Protein AF-A0A1Z8XQE7-F1 (afdb_monomer_lite)

Structure (mmCIF, N/CA/C/O backbone):
data_AF-A0A1Z8XQE7-F1
#
_entry.id   AF-A0A1Z8XQE7-F1
#
loop_
_atom_site.group_PDB
_atom_site.id
_atom_site.type_symbol
_atom_site.label_atom_id
_atom_site.label_alt_id
_atom_site.label_comp_id
_atom_site.label_asym_id
_atom_site.label_entity_id
_atom_site.label_seq_id
_atom_site.pdbx_PDB_ins_code
_atom_site.Cartn_x
_atom_site.Cartn_y
_atom_site.Cartn_z
_atom_site.occupancy
_atom_site.B_iso_or_equiv
_atom_site.auth_seq_id
_atom_site.auth_comp_id
_atom_site.auth_asym_id
_atom_site.auth_atom_id
_atom_site.pdbx_PDB_model_num
ATOM 1 N N . MET A 1 1 ? -10.827 6.381 0.863 1.00 92.12 1 MET A N 1
ATOM 2 C CA . MET A 1 1 ? -9.652 5.638 1.366 1.00 92.12 1 MET A CA 1
ATOM 3 C C . MET A 1 1 ? -8.981 4.805 0.276 1.00 92.12 1 MET A C 1
ATOM 5 O O . MET A 1 1 ? -7.904 5.185 -0.157 1.00 92.12 1 MET A O 1
ATOM 9 N N . HIS A 1 2 ? -9.605 3.724 -0.218 1.00 94.88 2 HIS A N 1
ATOM 10 C CA . HIS A 1 2 ? -8.994 2.843 -1.235 1.00 94.88 2 HIS A CA 1
ATOM 11 C C . HIS A 1 2 ? -8.690 3.542 -2.561 1.00 94.88 2 HIS A C 1
ATOM 13 O O . HIS A 1 2 ? -7.595 3.378 -3.080 1.00 94.88 2 HIS A O 1
ATOM 19 N N . GLU A 1 3 ? -9.609 4.371 -3.061 1.00 95.00 3 GLU A N 1
ATOM 20 C CA . GLU A 1 3 ? -9.377 5.154 -4.284 1.00 95.00 3 GLU A CA 1
ATOM 21 C C . GLU A 1 3 ? -8.205 6.130 -4.125 1.00 95.00 3 GLU A C 1
ATOM 23 O O . GLU A 1 3 ? -7.307 6.145 -4.957 1.00 95.00 3 GLU A O 1
ATOM 28 N N . ALA A 1 4 ? -8.143 6.888 -3.024 1.00 97.31 4 ALA A N 1
ATOM 29 C CA . ALA A 1 4 ? -7.016 7.792 -2.764 1.00 97.31 4 ALA A CA 1
ATOM 30 C C . ALA A 1 4 ? -5.675 7.039 -2.675 1.00 97.31 4 ALA A C 1
ATOM 32 O O . ALA A 1 4 ? -4.665 7.517 -3.189 1.00 97.31 4 ALA A O 1
ATOM 33 N N . ALA A 1 5 ? -5.677 5.841 -2.081 1.00 97.62 5 ALA A N 1
ATOM 34 C CA . ALA A 1 5 ? -4.511 4.964 -2.037 1.00 97.62 5 ALA A CA 1
ATOM 35 C C . ALA A 1 5 ? -4.089 4.495 -3.442 1.00 97.62 5 ALA A C 1
ATOM 37 O O . ALA A 1 5 ? -2.924 4.628 -3.809 1.00 97.62 5 ALA A O 1
ATOM 38 N N . TYR A 1 6 ? -5.032 4.004 -4.252 1.00 97.56 6 TYR A N 1
ATOM 39 C CA . TYR A 1 6 ? -4.769 3.543 -5.618 1.00 97.56 6 TYR A CA 1
ATOM 40 C C . TYR A 1 6 ? -4.305 4.679 -6.544 1.00 97.56 6 TYR A C 1
ATOM 42 O O . TYR A 1 6 ? -3.379 4.516 -7.338 1.00 97.56 6 TYR A O 1
ATOM 50 N N . TRP A 1 7 ? -4.904 5.862 -6.427 1.00 97.75 7 TRP A N 1
ATOM 51 C CA . TRP A 1 7 ? -4.548 7.019 -7.248 1.00 97.75 7 TRP A CA 1
ATOM 52 C C . TRP A 1 7 ? -3.353 7.816 -6.715 1.00 97.75 7 TRP A C 1
ATOM 54 O O . TRP A 1 7 ? -2.930 8.760 -7.384 1.00 97.75 7 TRP A O 1
ATOM 64 N N . ARG A 1 8 ? -2.755 7.403 -5.585 1.00 97.62 8 ARG A N 1
ATOM 65 C CA . ARG A 1 8 ? -1.549 8.008 -4.990 1.00 97.62 8 ARG A CA 1
ATOM 66 C C . ARG A 1 8 ? -1.778 9.478 -4.635 1.00 97.62 8 ARG A C 1
ATOM 68 O O . ARG A 1 8 ? -1.104 10.368 -5.153 1.00 97.62 8 ARG A O 1
ATOM 75 N N . GLN A 1 9 ? -2.783 9.712 -3.795 1.00 98.25 9 GLN A N 1
ATOM 76 C CA . GLN A 1 9 ? -3.236 11.038 -3.365 1.00 98.25 9 GLN A CA 1
ATOM 77 C C . GLN A 1 9 ? -3.042 11.212 -1.848 1.00 98.25 9 GLN A C 1
ATOM 79 O O . GLN A 1 9 ? -4.013 11.039 -1.103 1.00 98.25 9 GLN A O 1
ATOM 84 N N . PRO A 1 10 ? -1.821 11.530 -1.377 1.00 98.25 10 PRO A N 1
ATOM 85 C CA . PRO A 1 10 ? -1.496 11.636 0.048 1.00 98.25 10 PRO A CA 1
ATOM 86 C C . PRO A 1 10 ? -2.431 12.568 0.819 1.00 98.25 10 PRO A C 1
ATOM 88 O O . PRO A 1 10 ? -2.954 12.197 1.864 1.00 98.25 10 PRO A O 1
ATOM 91 N N . GLU A 1 11 ? -2.741 13.737 0.268 1.00 98.31 11 GLU A N 1
ATOM 92 C CA . GLU A 1 11 ? -3.552 14.757 0.932 1.00 98.31 11 GLU A CA 1
ATOM 93 C C . GLU A 1 11 ? -5.014 14.314 1.065 1.00 98.31 11 GLU A C 1
ATOM 95 O O . GLU A 1 11 ? -5.653 14.516 2.096 1.00 98.31 11 GLU A O 1
ATOM 100 N N . THR A 1 12 ? -5.546 13.647 0.036 1.00 98.44 12 THR A N 1
ATOM 101 C CA . THR A 1 12 ? -6.905 13.081 0.080 1.00 98.44 12 THR A CA 1
ATOM 102 C C . THR A 1 12 ? -6.966 11.875 1.019 1.00 98.44 12 THR A C 1
ATOM 104 O O . THR A 1 12 ? -7.971 11.653 1.696 1.00 98.44 12 THR A O 1
ATOM 107 N N . LEU A 1 13 ? -5.889 11.089 1.080 1.00 98.06 13 LEU A N 1
ATOM 108 C CA . LEU A 1 13 ? -5.760 9.964 1.997 1.00 98.06 13 LEU A CA 1
ATOM 109 C C . LEU A 1 13 ? -5.729 10.438 3.455 1.00 98.06 13 LEU A C 1
ATOM 111 O O . LEU A 1 13 ? -6.485 9.909 4.269 1.00 98.06 13 LEU A O 1
ATOM 115 N N . GLN A 1 14 ? -4.924 11.462 3.754 1.00 98.25 14 GLN A N 1
ATOM 116 C CA . GLN A 1 14 ? -4.853 12.090 5.072 1.00 98.25 14 GLN A CA 1
ATOM 117 C C . GLN A 1 14 ? -6.202 12.689 5.467 1.00 98.25 14 GLN A C 1
ATOM 119 O O . GLN A 1 14 ? -6.700 12.389 6.546 1.00 98.25 14 GLN A O 1
ATOM 124 N N . PHE A 1 15 ? -6.855 13.419 4.558 1.00 98.38 15 PHE A N 1
ATOM 125 C CA . PHE A 1 15 ? -8.196 13.947 4.800 1.00 98.38 15 PHE A CA 1
ATOM 126 C C . PHE A 1 15 ? -9.175 12.848 5.242 1.00 98.38 15 PHE A C 1
ATOM 128 O O . PHE A 1 15 ? -9.916 13.031 6.203 1.00 98.38 15 PHE A O 1
ATOM 135 N N . PHE A 1 16 ? -9.171 11.680 4.592 1.00 98.00 16 PHE A N 1
ATOM 136 C CA . PHE A 1 16 ? -10.038 10.569 4.995 1.00 98.00 16 PHE A CA 1
ATOM 137 C C . PHE A 1 16 ? -9.723 10.026 6.392 1.00 98.00 16 PHE A C 1
ATOM 139 O O . PHE A 1 16 ? -10.651 9.710 7.137 1.00 98.00 16 PHE A O 1
ATOM 146 N N . ILE A 1 17 ? -8.444 9.925 6.749 1.00 97.88 17 ILE A N 1
ATOM 147 C CA . ILE A 1 17 ? -8.015 9.511 8.090 1.00 97.88 17 ILE A CA 1
ATOM 148 C C . ILE A 1 17 ? -8.481 10.526 9.136 1.00 97.88 17 ILE A C 1
ATOM 150 O O . ILE A 1 17 ? -9.026 10.125 10.162 1.00 97.88 17 ILE A O 1
ATOM 154 N N . ASP A 1 18 ? -8.362 11.822 8.848 1.00 97.88 18 ASP A N 1
ATOM 155 C CA . ASP A 1 18 ? -8.808 12.897 9.741 1.00 97.88 18 ASP A CA 1
ATOM 156 C C . ASP A 1 18 ? -10.330 12.871 9.960 1.00 97.88 18 ASP A C 1
ATOM 158 O O . ASP A 1 18 ? -10.818 13.253 11.022 1.00 97.88 18 ASP A O 1
ATOM 162 N N . GLN A 1 19 ? -11.096 12.366 8.984 1.00 98.06 19 GLN A N 1
ATOM 163 C CA . GLN A 1 19 ? -12.534 12.099 9.134 1.00 98.06 19 GLN A CA 1
ATOM 164 C C . GLN A 1 19 ? -12.847 10.809 9.922 1.00 98.06 19 GLN A C 1
ATOM 166 O O . GLN A 1 19 ? -14.009 10.417 10.030 1.00 98.06 19 GLN A O 1
ATOM 171 N N . GLY A 1 20 ? -11.838 10.128 10.469 1.00 96.94 20 GLY A N 1
ATOM 172 C CA . GLY A 1 20 ? -11.993 8.915 11.272 1.00 96.94 20 GLY A CA 1
ATOM 173 C C . GLY A 1 20 ? -12.158 7.631 10.457 1.00 96.94 20 GLY A C 1
ATOM 174 O O . GLY A 1 20 ? -12.599 6.616 10.999 1.00 96.94 20 GLY A 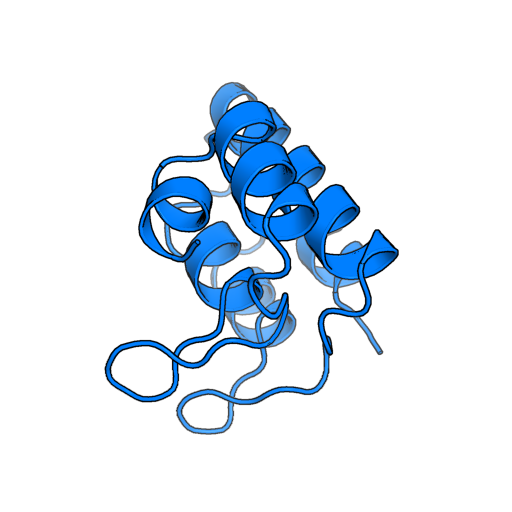O 1
ATOM 175 N N . ILE A 1 21 ? -11.831 7.640 9.160 1.00 96.88 21 ILE A N 1
ATOM 176 C CA . ILE A 1 21 ? -11.879 6.422 8.346 1.00 96.88 21 ILE A CA 1
ATOM 177 C C . ILE A 1 21 ? -10.721 5.500 8.746 1.00 96.88 21 ILE A C 1
ATOM 179 O O . ILE A 1 21 ? -9.557 5.892 8.717 1.00 96.88 21 ILE A O 1
ATOM 183 N N . ASP A 1 22 ? -11.050 4.247 9.066 1.00 97.06 22 ASP A N 1
ATOM 184 C CA . ASP A 1 22 ? -10.080 3.233 9.484 1.00 97.06 22 ASP A CA 1
ATOM 185 C C . ASP A 1 22 ? -8.976 3.019 8.429 1.00 97.06 22 ASP A C 1
ATOM 187 O O . ASP A 1 22 ? -9.238 2.672 7.271 1.00 97.06 22 ASP A O 1
ATOM 191 N N . SER A 1 23 ? -7.717 3.158 8.853 1.00 97.25 23 SER A N 1
ATOM 192 C CA . SER A 1 23 ? -6.523 2.888 8.043 1.00 97.25 23 SER A CA 1
ATOM 193 C C . SER A 1 23 ? -6.393 1.422 7.613 1.00 97.25 23 SER A C 1
ATOM 195 O O . SER A 1 23 ? -5.683 1.100 6.657 1.00 97.25 23 SER A O 1
ATOM 197 N N . ASN A 1 24 ? -7.134 0.529 8.269 1.00 97.12 24 ASN A N 1
ATOM 198 C CA . ASN A 1 24 ? -7.248 -0.890 7.960 1.00 97.12 24 ASN A CA 1
ATOM 199 C C . ASN A 1 24 ? -8.530 -1.257 7.202 1.00 97.12 24 ASN A C 1
ATOM 201 O O . ASN A 1 24 ? -8.769 -2.452 6.993 1.00 97.12 24 ASN A O 1
ATOM 205 N N . ALA A 1 2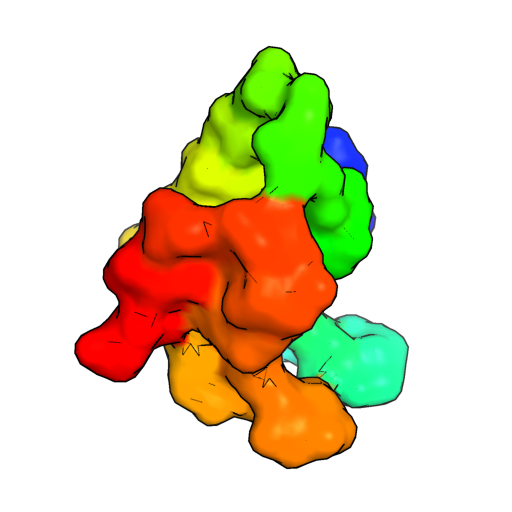5 ? -9.334 -0.273 6.775 1.00 95.50 25 ALA A N 1
ATOM 206 C CA . ALA A 1 25 ? -10.614 -0.513 6.118 1.00 95.50 25 ALA A CA 1
ATOM 207 C C . ALA A 1 25 ? -10.480 -1.534 4.980 1.00 95.50 25 ALA A C 1
ATOM 209 O O . ALA A 1 25 ? -9.630 -1.416 4.096 1.00 95.50 25 ALA A O 1
ATOM 210 N N . LYS A 1 26 ? -11.337 -2.551 4.981 1.00 93.81 26 LYS A N 1
ATOM 211 C CA . LYS A 1 26 ? -11.337 -3.596 3.955 1.00 93.81 26 LYS A CA 1
ATOM 212 C C . LYS A 1 26 ? -12.284 -3.203 2.828 1.00 93.81 26 LYS A C 1
ATOM 214 O O . LYS A 1 26 ? -13.456 -2.944 3.075 1.00 93.81 26 LYS A O 1
ATOM 219 N N . GLY A 1 27 ? -11.760 -3.124 1.609 1.00 89.06 27 GLY A N 1
ATOM 220 C CA . GLY A 1 27 ? -12.546 -2.886 0.401 1.00 89.06 27 GLY A CA 1
ATOM 221 C C . GLY A 1 27 ? -13.053 -4.190 -0.213 1.00 89.06 27 GLY A C 1
ATOM 222 O O . GLY A 1 27 ? -13.105 -5.236 0.444 1.00 89.06 27 GLY A O 1
ATOM 223 N N . PHE A 1 28 ? -13.369 -4.148 -1.509 1.00 89.75 28 PHE A N 1
ATOM 224 C CA . PHE A 1 28 ? -13.678 -5.352 -2.282 1.00 89.75 28 PHE A CA 1
ATOM 225 C C . PHE A 1 28 ? -12.552 -6.391 -2.157 1.00 89.75 28 PHE A C 1
ATOM 227 O O . PHE A 1 28 ? -11.372 -6.043 -2.118 1.00 89.75 28 PHE A O 1
ATOM 234 N N . TYR A 1 29 ? -12.925 -7.671 -2.052 1.00 89.19 29 TYR A N 1
ATOM 235 C CA . TYR A 1 29 ? -12.002 -8.798 -1.844 1.00 89.19 29 TYR A CA 1
ATOM 236 C C . TYR A 1 29 ? -11.103 -8.690 -0.598 1.00 89.19 29 TYR A C 1
ATOM 238 O O . TYR A 1 29 ? -10.028 -9.283 -0.556 1.00 89.19 29 TYR A O 1
ATOM 246 N N . ASN A 1 30 ? -11.534 -7.955 0.434 1.00 93.44 30 ASN A N 1
ATOM 247 C CA . ASN A 1 30 ? -10.763 -7.693 1.656 1.00 93.44 30 ASN A CA 1
ATOM 248 C C . ASN A 1 30 ? -9.459 -6.904 1.437 1.00 93.44 30 ASN A C 1
ATOM 250 O O . ASN A 1 30 ? -8.600 -6.890 2.322 1.00 93.44 30 ASN A O 1
ATOM 254 N N . ILE A 1 31 ? -9.305 -6.231 0.293 1.00 96.75 31 ILE A N 1
ATOM 255 C CA . ILE A 1 31 ? -8.099 -5.459 -0.012 1.00 96.75 31 ILE A CA 1
ATOM 256 C C . ILE A 1 31 ? -8.010 -4.248 0.925 1.00 96.75 31 ILE A C 1
ATOM 258 O O . ILE A 1 31 ? -8.966 -3.483 1.062 1.00 96.75 31 ILE A O 1
ATOM 262 N N . THR A 1 32 ? -6.864 -4.081 1.587 1.00 97.31 32 THR A N 1
ATOM 263 C CA . THR A 1 32 ? -6.611 -2.963 2.513 1.00 97.31 32 THR A CA 1
ATOM 264 C C . THR A 1 32 ? -5.983 -1.770 1.790 1.00 97.31 32 THR A C 1
ATOM 266 O O . THR A 1 32 ? -5.464 -1.936 0.683 1.00 97.31 32 THR A O 1
ATOM 269 N N . PRO A 1 33 ? -5.959 -0.566 2.393 1.00 98.12 33 PRO A N 1
ATOM 270 C CA . PRO A 1 33 ? -5.366 0.605 1.758 1.00 98.12 33 PRO A CA 1
ATOM 271 C C . PRO A 1 33 ? -3.889 0.391 1.408 1.00 98.12 33 PRO A C 1
ATOM 273 O O . PRO A 1 33 ? -3.498 0.716 0.296 1.00 98.12 33 PRO A O 1
ATOM 276 N N . LEU A 1 34 ? -3.101 -0.269 2.272 1.00 98.06 34 LEU A N 1
ATOM 277 C CA . LEU A 1 34 ? -1.699 -0.602 1.968 1.00 98.06 34 LEU A CA 1
ATOM 278 C C . LEU A 1 34 ? -1.548 -1.440 0.688 1.00 98.06 34 LEU A C 1
ATOM 280 O O . LEU A 1 34 ? -0.673 -1.156 -0.125 1.00 98.06 34 LEU A O 1
ATOM 284 N N . HIS A 1 35 ? -2.413 -2.434 0.462 1.00 98.25 35 HIS A N 1
ATOM 285 C CA . HIS A 1 35 ? -2.379 -3.214 -0.782 1.00 98.25 35 HIS A CA 1
ATOM 286 C C . HIS A 1 35 ? -2.737 -2.348 -1.996 1.00 98.25 35 HIS A C 1
ATOM 288 O O . HIS A 1 35 ? -2.099 -2.466 -3.041 1.00 98.25 35 HIS A O 1
ATOM 294 N N . TRP A 1 36 ? -3.723 -1.455 -1.856 1.00 98.06 36 TRP A N 1
ATOM 295 C CA . TRP A 1 36 ? -4.112 -0.531 -2.923 1.00 98.06 36 TRP A CA 1
ATOM 296 C C . TRP A 1 36 ? -3.019 0.477 -3.276 1.00 98.06 36 TRP A C 1
ATOM 298 O O . TRP A 1 36 ? -2.898 0.803 -4.452 1.00 98.06 36 TRP A O 1
ATOM 308 N N . VAL A 1 37 ? -2.196 0.915 -2.314 1.00 98.31 37 VAL A N 1
ATOM 309 C CA . VAL A 1 37 ? -1.038 1.775 -2.611 1.00 98.31 37 VAL A CA 1
ATOM 310 C C . VAL A 1 37 ? 0.017 1.032 -3.433 1.00 98.31 37 VAL A C 1
ATOM 312 O O . VAL A 1 37 ? 0.568 1.607 -4.370 1.00 98.31 37 VAL A O 1
ATOM 315 N N . VAL A 1 38 ? 0.281 -0.242 -3.115 1.00 98.31 38 VAL A N 1
ATOM 316 C CA . VAL A 1 38 ? 1.306 -1.063 -3.791 1.00 98.31 38 VAL A CA 1
ATOM 317 C C . VAL A 1 38 ? 0.858 -1.529 -5.178 1.00 98.31 38 VAL A C 1
ATOM 319 O O . VAL A 1 38 ? 1.666 -1.616 -6.100 1.00 98.31 38 VAL A O 1
ATOM 322 N N . TYR A 1 39 ? -0.429 -1.822 -5.354 1.00 97.31 39 TYR A N 1
ATOM 323 C CA . TYR A 1 39 ? -0.977 -2.391 -6.585 1.00 97.31 39 TYR A CA 1
ATOM 324 C C . TYR A 1 39 ? -0.576 -1.661 -7.891 1.00 97.31 39 TYR A C 1
ATOM 326 O O . TYR A 1 39 ? -0.136 -2.359 -8.815 1.00 97.31 39 TYR A O 1
ATOM 334 N N . PRO A 1 40 ? -0.673 -0.315 -7.996 1.00 96.94 40 PRO A N 1
ATOM 335 C CA . PRO A 1 40 ? -0.324 0.441 -9.202 1.00 96.94 40 PRO A CA 1
ATOM 336 C C . PRO A 1 40 ? 1.171 0.788 -9.326 1.00 96.94 40 PRO A C 1
ATOM 338 O O . PRO A 1 40 ? 1.561 1.377 -10.339 1.00 96.94 40 PRO A O 1
ATOM 341 N N . MET A 1 41 ? 1.998 0.489 -8.315 1.00 98.12 41 MET A N 1
ATOM 342 C CA . MET A 1 41 ? 3.428 0.812 -8.326 1.00 98.12 41 MET A CA 1
ATOM 343 C C . MET A 1 41 ? 4.181 -0.043 -9.344 1.00 98.12 41 MET A C 1
ATOM 345 O O . MET A 1 41 ? 3.861 -1.215 -9.563 1.00 98.12 41 MET A O 1
ATOM 349 N N . LYS A 1 42 ? 5.211 0.546 -9.954 1.00 97.50 42 LYS A N 1
ATOM 350 C CA . LYS A 1 42 ? 6.091 -0.117 -10.926 1.00 97.50 42 LYS A CA 1
ATOM 351 C C . LYS A 1 42 ? 7.533 0.234 -10.613 1.00 97.50 42 LYS A C 1
ATOM 353 O O . LYS A 1 42 ? 7.808 1.391 -10.323 1.00 97.50 42 LYS A O 1
ATOM 358 N N . GLU A 1 43 ? 8.442 -0.730 -10.711 1.00 96.50 43 GLU A N 1
ATOM 359 C CA . GLU A 1 43 ? 9.870 -0.557 -10.397 1.00 96.50 43 GLU A CA 1
ATOM 360 C C . GLU A 1 43 ? 10.496 0.680 -11.067 1.00 96.50 43 GLU A C 1
ATOM 362 O O . GLU A 1 43 ? 11.247 1.418 -10.439 1.00 96.50 43 GLU A O 1
ATOM 367 N N . ASN A 1 44 ? 10.119 0.960 -12.316 1.00 96.31 44 ASN A N 1
ATOM 368 C CA . ASN A 1 44 ? 10.671 2.052 -13.116 1.00 96.31 44 ASN A CA 1
ATOM 369 C C . ASN A 1 44 ? 9.895 3.385 -13.040 1.00 96.31 44 ASN A C 1
ATOM 371 O O . ASN A 1 44 ? 10.292 4.344 -13.697 1.00 96.31 44 ASN A O 1
ATOM 375 N N . ASP A 1 45 ? 8.805 3.473 -12.272 1.00 96.44 45 ASP A N 1
ATOM 376 C CA . ASP A 1 45 ? 7.954 4.673 -12.176 1.00 96.44 45 ASP A CA 1
ATOM 377 C C . ASP A 1 45 ? 8.297 5.501 -10.923 1.00 96.44 45 ASP A C 1
ATOM 379 O O . ASP A 1 45 ? 7.506 5.624 -9.988 1.00 96.44 45 ASP A O 1
ATOM 383 N N . ILE A 1 46 ? 9.529 6.023 -10.884 1.00 92.88 46 ILE A N 1
ATOM 384 C CA . ILE A 1 46 ? 10.122 6.670 -9.698 1.00 92.88 46 ILE A CA 1
ATOM 385 C C . ILE A 1 46 ? 9.271 7.855 -9.215 1.00 92.88 46 ILE A C 1
ATOM 387 O O . ILE A 1 46 ? 8.951 7.942 -8.030 1.00 92.88 46 ILE A O 1
ATOM 391 N N . GLU A 1 47 ? 8.864 8.739 -10.129 1.00 93.69 47 GLU A N 1
ATOM 392 C CA . GLU A 1 47 ? 8.125 9.965 -9.800 1.00 93.69 47 GLU A CA 1
ATOM 393 C C . GLU A 1 47 ? 6.771 9.654 -9.152 1.00 93.69 47 GLU A C 1
ATOM 395 O O . GLU A 1 47 ? 6.422 10.205 -8.107 1.00 93.69 47 GLU A O 1
ATOM 400 N N . ARG A 1 48 ? 6.000 8.722 -9.725 1.00 93.88 48 ARG A N 1
ATOM 401 C CA . ARG A 1 48 ? 4.700 8.364 -9.148 1.00 93.88 48 ARG A CA 1
ATOM 402 C C . ARG A 1 48 ? 4.850 7.529 -7.884 1.00 93.88 48 ARG A C 1
ATOM 404 O O . ARG A 1 48 ? 4.028 7.669 -6.980 1.00 93.88 48 ARG A O 1
ATOM 411 N N . ASN A 1 49 ? 5.883 6.691 -7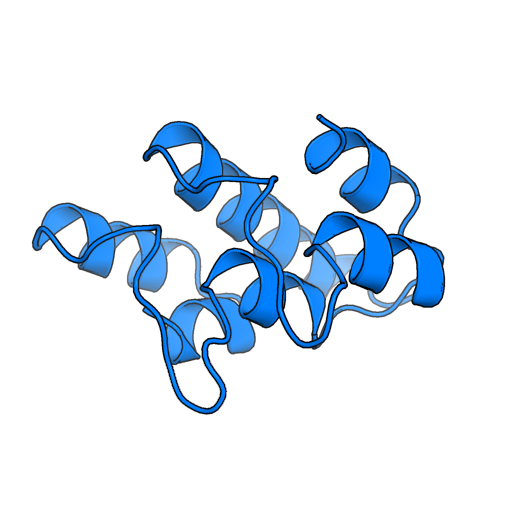.795 1.00 97.19 49 ASN A N 1
ATOM 412 C CA . ASN A 1 49 ? 6.148 5.905 -6.593 1.00 97.19 49 ASN A CA 1
ATOM 413 C C . ASN A 1 49 ? 6.473 6.785 -5.383 1.00 97.19 49 ASN A C 1
ATOM 415 O O . ASN A 1 49 ? 6.166 6.373 -4.270 1.00 97.19 49 ASN A O 1
ATOM 419 N N . GLN A 1 50 ? 7.012 7.993 -5.572 1.00 97.75 50 GLN A N 1
ATOM 420 C CA . GLN A 1 50 ? 7.237 8.925 -4.465 1.00 97.75 50 GLN A CA 1
ATOM 421 C C . GLN A 1 50 ? 5.932 9.239 -3.714 1.00 97.75 50 GLN A C 1
ATOM 423 O O . GLN A 1 50 ? 5.887 9.146 -2.490 1.00 97.75 50 GLN A O 1
ATOM 428 N N . LYS A 1 51 ? 4.835 9.494 -4.440 1.00 98.12 51 LYS A N 1
ATOM 429 C CA . LYS A 1 51 ? 3.513 9.709 -3.826 1.00 98.12 51 LYS A CA 1
ATOM 430 C C . LYS A 1 51 ? 2.940 8.444 -3.184 1.00 98.12 51 LYS A C 1
ATOM 432 O O . LYS A 1 51 ? 2.231 8.525 -2.183 1.00 98.12 51 LYS A O 1
ATOM 437 N N . SER A 1 52 ? 3.238 7.266 -3.736 1.00 98.44 52 SER A N 1
ATOM 438 C CA . SER A 1 52 ? 2.885 5.991 -3.095 1.00 98.44 52 SER A CA 1
ATOM 439 C C . SER A 1 52 ? 3.625 5.794 -1.770 1.00 98.44 52 SER A C 1
ATOM 441 O O . SER A 1 52 ? 3.020 5.346 -0.803 1.00 98.44 52 SER A O 1
ATOM 443 N N . VAL A 1 53 ? 4.915 6.133 -1.707 1.00 98.44 53 VAL A N 1
ATOM 444 C CA . VAL A 1 53 ? 5.719 6.050 -0.478 1.00 98.44 53 VAL A CA 1
ATOM 445 C C . VAL A 1 53 ? 5.121 6.936 0.613 1.00 98.44 53 VAL A C 1
ATOM 447 O O . VAL A 1 53 ? 4.877 6.448 1.712 1.00 98.44 53 VAL A O 1
ATOM 450 N N . GLU A 1 54 ? 4.760 8.175 0.286 1.00 98.56 54 GLU A N 1
ATOM 451 C CA . GLU A 1 54 ? 4.094 9.083 1.227 1.00 98.56 54 GLU A CA 1
ATOM 452 C C . GLU A 1 54 ? 2.745 8.522 1.718 1.00 98.56 54 GLU A C 1
ATOM 454 O O . GLU A 1 54 ? 2.447 8.522 2.911 1.00 98.56 54 GLU A O 1
ATOM 459 N N . CYS A 1 55 ? 1.945 7.935 0.819 1.00 98.75 55 CYS A N 1
ATOM 460 C CA . CYS A 1 55 ? 0.704 7.251 1.197 1.00 98.75 55 CYS A CA 1
ATOM 461 C C . CYS A 1 55 ? 0.949 6.060 2.144 1.00 98.75 55 CYS A C 1
ATOM 463 O O . CYS A 1 55 ? 0.152 5.826 3.055 1.00 98.75 55 CYS A O 1
ATOM 465 N N . ILE A 1 56 ? 2.027 5.292 1.944 1.00 98.62 56 ILE A N 1
ATOM 466 C CA . ILE A 1 56 ? 2.415 4.205 2.856 1.00 98.62 56 ILE A CA 1
ATOM 467 C C . ILE A 1 56 ? 2.754 4.777 4.233 1.00 98.62 56 ILE A C 1
ATOM 469 O O . ILE A 1 56 ? 2.253 4.265 5.231 1.00 98.62 56 ILE A O 1
ATOM 473 N N . GLU A 1 57 ? 3.565 5.832 4.297 1.00 98.62 57 GLU A N 1
ATOM 474 C CA . GLU A 1 57 ? 3.958 6.474 5.556 1.00 98.62 57 GLU A CA 1
ATOM 475 C C . GLU A 1 57 ? 2.742 6.972 6.337 1.00 98.62 57 GLU A C 1
ATOM 477 O O . GLU A 1 57 ? 2.587 6.607 7.504 1.00 98.62 57 GLU A O 1
ATOM 482 N N . ILE A 1 58 ? 1.833 7.697 5.676 1.00 98.56 58 ILE A N 1
ATOM 483 C CA . ILE A 1 58 ? 0.570 8.169 6.259 1.00 98.56 58 ILE A CA 1
ATOM 484 C C . ILE A 1 58 ? -0.223 7.002 6.858 1.00 98.56 58 ILE A C 1
ATOM 486 O O . ILE A 1 58 ? -0.657 7.057 8.009 1.00 98.56 58 ILE A O 1
ATOM 490 N N . LEU A 1 59 ? -0.401 5.911 6.109 1.00 98.44 59 LEU A N 1
ATOM 491 C CA . LEU A 1 59 ? -1.156 4.753 6.588 1.00 98.44 59 LEU A CA 1
ATOM 492 C C . LEU A 1 59 ? -0.484 4.087 7.795 1.00 98.44 59 LEU A C 1
ATOM 494 O O . LEU A 1 59 ? -1.168 3.749 8.761 1.00 98.44 59 LEU A O 1
ATOM 498 N N . LEU A 1 60 ? 0.838 3.904 7.761 1.00 98.44 60 LEU A N 1
ATOM 499 C CA . LEU A 1 60 ? 1.590 3.272 8.848 1.00 98.44 60 LEU A CA 1
ATOM 500 C C . LEU A 1 60 ? 1.583 4.118 10.124 1.00 98.44 60 LEU A C 1
ATOM 502 O O . LEU A 1 60 ? 1.347 3.577 11.205 1.00 98.44 60 LEU A O 1
ATOM 506 N N . GLN A 1 61 ? 1.783 5.431 10.002 1.00 98.31 61 GLN A N 1
ATOM 507 C CA . GLN A 1 61 ? 1.699 6.373 11.124 1.00 98.31 61 GLN A CA 1
ATOM 508 C C . GLN A 1 61 ? 0.316 6.340 11.787 1.00 98.31 61 GLN A C 1
ATOM 510 O O . GLN A 1 61 ? 0.206 6.504 12.999 1.00 98.31 61 GLN A O 1
ATOM 515 N N . ASN A 1 62 ? -0.725 6.038 11.010 1.00 98.19 62 ASN A N 1
ATOM 516 C CA . ASN A 1 62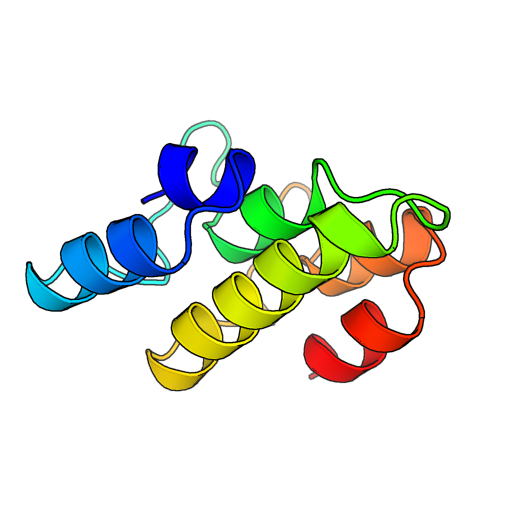 ? -2.105 5.924 11.475 1.00 98.19 62 ASN A CA 1
ATOM 517 C C . ASN A 1 62 ? -2.544 4.469 11.731 1.00 98.19 62 ASN A C 1
ATOM 519 O O . ASN A 1 62 ? -3.729 4.140 11.661 1.00 98.19 62 ASN A O 1
ATOM 523 N N . GLY A 1 63 ? -1.602 3.570 12.035 1.00 97.25 63 GLY A N 1
ATOM 524 C CA . GLY A 1 63 ? -1.904 2.235 12.561 1.00 97.25 63 GLY A CA 1
ATOM 525 C C . GLY A 1 63 ? -2.341 1.196 11.523 1.00 97.25 63 GLY A C 1
ATOM 526 O O . GLY A 1 63 ? -2.930 0.170 11.890 1.00 97.25 63 GLY A O 1
ATOM 527 N N . ALA A 1 64 ? -2.065 1.414 10.235 1.00 97.94 64 ALA A N 1
ATOM 528 C CA . ALA A 1 64 ? -2.285 0.387 9.225 1.00 97.94 64 ALA A CA 1
ATOM 529 C C . ALA A 1 64 ? -1.400 -0.839 9.499 1.00 97.94 64 ALA A C 1
ATOM 531 O O . ALA A 1 64 ? -0.180 -0.755 9.650 1.00 97.94 64 ALA A O 1
ATOM 532 N N . LYS A 1 65 ? -2.019 -2.018 9.542 1.00 98.06 65 LYS A N 1
ATOM 533 C CA . LYS A 1 65 ? -1.344 -3.277 9.855 1.00 98.06 65 LYS A CA 1
ATOM 534 C C . LYS A 1 65 ? -0.653 -3.829 8.615 1.00 98.06 65 LYS A C 1
ATOM 536 O O . LYS A 1 65 ? -1.310 -4.325 7.697 1.00 98.06 65 LYS A O 1
ATOM 541 N N . LYS A 1 66 ? 0.681 -3.843 8.650 1.00 98.25 66 LYS A N 1
ATOM 542 C CA . LYS A 1 66 ? 1.541 -4.494 7.645 1.00 98.25 66 LYS A CA 1
ATOM 543 C C . LYS A 1 66 ? 1.234 -5.988 7.472 1.00 98.25 66 LYS A C 1
ATOM 545 O O . LYS A 1 66 ? 1.359 -6.529 6.380 1.00 98.25 66 LYS A O 1
ATOM 550 N N . SER A 1 67 ? 0.785 -6.640 8.547 1.00 97.56 67 SER A N 1
ATOM 551 C CA . SER A 1 67 ? 0.496 -8.077 8.603 1.00 97.56 67 SER A CA 1
ATOM 552 C C . SER A 1 67 ? -0.848 -8.493 7.995 1.00 97.56 67 SER A C 1
ATOM 554 O O . SER A 1 67 ? -1.119 -9.692 7.901 1.00 97.56 67 SER A O 1
ATOM 556 N N . ASN A 1 68 ? -1.703 -7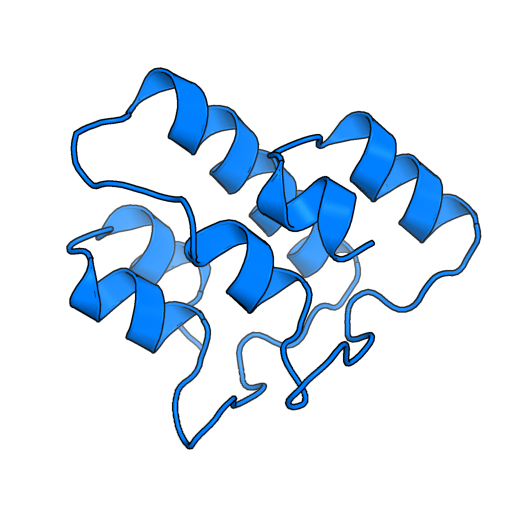.546 7.588 1.00 96.38 68 ASN A N 1
ATOM 557 C CA . ASN A 1 68 ? -2.965 -7.878 6.929 1.00 96.38 68 ASN A CA 1
ATOM 558 C C . ASN A 1 68 ? -2.698 -8.611 5.611 1.00 96.38 68 ASN A C 1
ATOM 560 O O . ASN A 1 68 ? -1.824 -8.214 4.844 1.00 96.38 68 ASN A O 1
ATOM 564 N N . LYS A 1 69 ? -3.485 -9.657 5.339 1.00 95.69 69 LYS A N 1
ATOM 565 C CA . LYS A 1 69 ? -3.325 -10.505 4.155 1.00 95.69 69 LYS A CA 1
ATOM 566 C C . LYS A 1 69 ? -4.539 -10.446 3.235 1.00 95.69 69 LYS A C 1
ATOM 568 O O . LYS A 1 69 ? -5.676 -10.516 3.699 1.00 95.69 69 LYS A O 1
ATOM 573 N N . VAL A 1 70 ? -4.270 -10.419 1.936 1.00 95.19 70 VAL A N 1
ATOM 574 C CA . VAL A 1 70 ? -5.216 -10.579 0.831 1.00 95.19 70 VAL A CA 1
ATOM 575 C C . VAL A 1 70 ? -4.780 -11.805 0.039 1.00 95.19 70 VAL A C 1
ATOM 577 O O . VAL A 1 70 ? -3.660 -11.854 -0.465 1.00 95.19 70 VAL A O 1
ATOM 580 N N . ASN A 1 71 ? -5.640 -12.824 -0.049 1.00 93.62 71 ASN A N 1
ATOM 581 C CA . ASN A 1 71 ? -5.312 -14.104 -0.696 1.00 93.62 71 ASN A CA 1
ATOM 582 C C . ASN A 1 71 ? -3.981 -14.707 -0.194 1.00 93.62 71 ASN A C 1
ATOM 584 O O . ASN A 1 71 ? -3.162 -15.187 -0.972 1.00 93.62 71 ASN A O 1
ATOM 588 N N . GLY A 1 72 ? -3.744 -14.630 1.120 1.00 95.81 72 GLY A N 1
ATOM 589 C CA . GLY A 1 72 ? -2.536 -15.148 1.771 1.00 95.81 72 GLY A CA 1
ATOM 590 C C . GLY A 1 72 ? -1.301 -14.243 1.702 1.00 95.81 72 GLY A C 1
ATOM 591 O O . GLY A 1 72 ? -0.334 -14.531 2.406 1.00 95.81 72 GLY A O 1
ATOM 592 N N . LYS A 1 73 ? -1.346 -13.144 0.941 1.00 97.12 73 LYS A N 1
ATOM 593 C CA . LYS A 1 73 ? -0.223 -12.225 0.715 1.00 97.12 73 LYS A CA 1
ATOM 594 C C . LYS A 1 73 ? -0.425 -10.896 1.433 1.00 97.12 73 LYS A C 1
ATOM 596 O O . LYS A 1 73 ? -1.534 -10.378 1.455 1.00 97.12 73 LYS A O 1
ATOM 601 N N . THR A 1 74 ? 0.635 -10.364 2.016 1.00 98.00 74 THR A N 1
ATOM 602 C CA . THR A 1 74 ? 0.720 -9.012 2.575 1.00 98.00 74 THR A CA 1
ATOM 603 C C . THR A 1 74 ? 1.004 -7.981 1.482 1.00 98.00 74 THR A C 1
ATOM 605 O O . THR A 1 74 ? 1.360 -8.320 0.350 1.00 98.00 74 THR A O 1
ATOM 608 N N . ALA A 1 75 ? 0.919 -6.696 1.830 1.00 98.06 75 ALA A N 1
ATOM 609 C CA . ALA A 1 75 ? 1.339 -5.629 0.928 1.00 98.06 75 ALA A CA 1
ATOM 610 C C . ALA A 1 75 ? 2.855 -5.691 0.629 1.00 98.06 75 ALA A C 1
ATOM 612 O O . ALA A 1 75 ? 3.265 -5.359 -0.482 1.00 98.06 75 ALA A O 1
ATOM 613 N N . ALA A 1 76 ? 3.672 -6.181 1.574 1.00 98.56 76 ALA A N 1
ATOM 614 C CA . ALA A 1 76 ? 5.094 -6.439 1.347 1.00 98.56 76 ALA A CA 1
ATOM 615 C C . ALA A 1 76 ? 5.308 -7.545 0.301 1.00 98.56 76 ALA A C 1
ATOM 617 O O . ALA A 1 76 ? 6.110 -7.359 -0.607 1.00 98.56 76 ALA A O 1
ATOM 618 N N . ASP A 1 77 ? 4.532 -8.634 0.354 1.00 98.38 77 ASP A N 1
ATOM 619 C CA . ASP A 1 77 ? 4.610 -9.712 -0.646 1.00 98.38 77 ASP A CA 1
ATOM 620 C C . ASP A 1 77 ? 4.284 -9.189 -2.059 1.00 98.38 77 ASP A C 1
ATOM 622 O O . ASP A 1 77 ? 4.963 -9.522 -3.031 1.00 98.38 77 ASP A O 1
ATOM 626 N N . TRP A 1 78 ? 3.288 -8.302 -2.189 1.00 97.88 78 TRP A N 1
ATOM 627 C CA . TRP A 1 78 ? 2.954 -7.668 -3.475 1.00 97.88 78 TRP A CA 1
ATOM 628 C C . TRP A 1 78 ? 4.060 -6.742 -3.986 1.00 97.88 78 TRP A C 1
ATOM 630 O O . TRP A 1 78 ? 4.234 -6.620 -5.203 1.00 97.88 78 TRP A O 1
ATOM 640 N N . ALA A 1 79 ? 4.781 -6.085 -3.074 1.00 98.38 79 ALA A N 1
ATOM 641 C CA . ALA A 1 79 ? 5.927 -5.244 -3.394 1.00 98.38 79 ALA A CA 1
ATOM 642 C C . ALA A 1 79 ? 7.137 -6.089 -3.823 1.00 98.38 79 ALA A C 1
ATOM 644 O O . ALA A 1 79 ? 7.810 -5.731 -4.790 1.00 98.38 79 ALA A O 1
ATOM 645 N N . THR A 1 80 ? 7.363 -7.239 -3.178 1.00 98.44 80 THR A N 1
ATOM 646 C CA . THR A 1 80 ? 8.390 -8.217 -3.567 1.00 98.44 80 THR A CA 1
ATOM 647 C C . THR A 1 80 ? 8.151 -8.727 -4.984 1.00 98.44 80 THR A C 1
ATOM 649 O O . THR A 1 80 ? 9.066 -8.699 -5.798 1.00 98.44 80 THR A O 1
ATOM 652 N N . GLU A 1 81 ? 6.915 -9.098 -5.326 1.00 97.50 81 GLU A N 1
ATOM 653 C CA . GLU A 1 81 ? 6.542 -9.549 -6.681 1.00 97.50 81 GLU A CA 1
ATOM 654 C C . GLU A 1 81 ? 6.743 -8.487 -7.773 1.00 97.50 81 GLU A C 1
ATOM 656 O O . GLU A 1 81 ? 6.761 -8.812 -8.958 1.00 97.50 81 GLU A O 1
ATOM 661 N N . ARG A 1 82 ? 6.881 -7.217 -7.381 1.00 96.12 82 ARG A N 1
ATOM 662 C CA . ARG A 1 82 ? 7.092 -6.065 -8.269 1.00 96.12 82 ARG A CA 1
ATOM 663 C C . ARG A 1 82 ? 8.520 -5.519 -8.217 1.00 96.12 82 ARG A C 1
ATOM 665 O O . ARG A 1 82 ? 8.755 -4.449 -8.768 1.00 96.12 82 ARG A O 1
ATOM 672 N N . ASN A 1 83 ? 9.441 -6.205 -7.535 1.00 97.75 83 ASN A N 1
ATOM 673 C CA . ASN A 1 83 ? 10.825 -5.767 -7.312 1.00 97.75 83 ASN A CA 1
ATOM 674 C C . ASN A 1 83 ? 10.960 -4.393 -6.619 1.00 97.75 83 ASN A C 1
ATOM 676 O O . ASN A 1 83 ? 11.973 -3.709 -6.751 1.00 97.75 83 ASN A O 1
ATOM 680 N N . LEU A 1 84 ? 9.963 -3.972 -5.835 1.00 97.81 84 LEU A N 1
ATOM 681 C CA . LEU A 1 84 ? 9.957 -2.677 -5.146 1.00 97.81 84 LEU A CA 1
ATOM 682 C C . LEU A 1 84 ? 10.741 -2.759 -3.828 1.00 97.81 84 LEU A C 1
ATOM 684 O O . LEU A 1 84 ? 10.168 -2.669 -2.744 1.00 97.81 84 LEU A O 1
ATOM 688 N N . SER A 1 85 ? 12.056 -2.959 -3.921 1.00 96.88 85 SER A N 1
ATOM 689 C CA . SER A 1 85 ? 12.922 -3.303 -2.780 1.00 96.88 85 SER A CA 1
ATOM 690 C C . SER A 1 85 ? 12.800 -2.352 -1.585 1.00 96.88 85 SER A C 1
ATOM 692 O O . SER A 1 85 ? 12.788 -2.803 -0.440 1.00 96.88 85 SER A O 1
ATOM 694 N N . ASP A 1 86 ? 12.674 -1.047 -1.818 1.00 96.44 86 ASP A N 1
ATOM 695 C CA . ASP A 1 86 ? 12.547 -0.079 -0.723 1.00 96.44 86 ASP A CA 1
ATOM 696 C C . ASP A 1 86 ? 11.162 -0.121 -0.068 1.00 96.44 86 ASP A C 1
ATOM 698 O O . ASP A 1 86 ? 11.056 -0.076 1.156 1.00 96.44 86 ASP A O 1
ATOM 702 N N . VAL A 1 87 ? 10.108 -0.353 -0.852 1.00 98.31 87 VAL A N 1
ATOM 703 C CA . VAL A 1 87 ? 8.746 -0.559 -0.335 1.00 98.31 87 VAL A CA 1
ATOM 704 C C . VAL A 1 87 ? 8.658 -1.849 0.481 1.00 98.31 87 VAL A C 1
ATOM 706 O O . VAL A 1 87 ? 8.009 -1.874 1.526 1.00 98.31 87 VAL A O 1
ATOM 709 N N . VAL A 1 88 ? 9.349 -2.912 0.055 1.00 98.50 88 VAL A N 1
ATOM 710 C CA . VAL A 1 88 ? 9.456 -4.157 0.833 1.00 98.50 88 VAL A CA 1
ATOM 711 C C . VAL A 1 88 ? 10.061 -3.872 2.206 1.00 98.50 88 VAL A C 1
ATOM 713 O O . VAL A 1 88 ? 9.500 -4.306 3.206 1.00 98.50 88 VAL A O 1
ATOM 716 N N . LYS A 1 89 ? 11.152 -3.097 2.284 1.00 98.00 89 LYS A N 1
ATOM 717 C CA . LYS A 1 89 ? 11.768 -2.723 3.570 1.00 98.00 89 LYS A CA 1
ATOM 718 C C . LYS A 1 89 ? 10.814 -1.914 4.451 1.00 98.00 89 LYS A C 1
ATOM 720 O O . LYS A 1 89 ? 10.752 -2.157 5.651 1.00 98.00 89 LYS A O 1
ATOM 725 N N . MET A 1 90 ? 10.046 -0.989 3.871 1.00 97.88 90 MET A N 1
ATOM 726 C CA . MET A 1 90 ? 9.050 -0.207 4.617 1.00 97.88 90 MET A CA 1
ATOM 727 C C . MET A 1 90 ? 7.939 -1.088 5.204 1.00 97.88 90 MET A C 1
ATOM 729 O O . MET A 1 90 ? 7.482 -0.859 6.327 1.00 97.88 90 MET A O 1
ATOM 733 N N . LEU A 1 91 ? 7.492 -2.092 4.446 1.00 97.81 91 LEU A N 1
ATOM 734 C CA . LEU A 1 91 ? 6.337 -2.931 4.775 1.00 97.81 91 LEU A CA 1
ATOM 735 C C . LEU A 1 91 ? 6.697 -4.261 5.446 1.00 97.81 91 LEU A C 1
ATOM 737 O O . LEU A 1 91 ? 5.788 -4.983 5.860 1.00 97.81 91 LEU A O 1
ATOM 741 N N . ALA A 1 92 ? 7.983 -4.575 5.585 1.00 91.50 92 ALA A N 1
ATOM 742 C CA . ALA A 1 92 ? 8.441 -5.720 6.355 1.00 91.50 92 ALA A CA 1
ATOM 743 C C . ALA A 1 92 ? 7.943 -5.638 7.822 1.00 91.50 92 ALA A C 1
ATOM 745 O O . ALA A 1 92 ? 7.739 -4.521 8.328 1.00 91.50 92 ALA A O 1
ATOM 746 N N . PRO A 1 93 ? 7.696 -6.797 8.472 1.00 80.81 93 PRO A N 1
ATOM 747 C CA . PRO A 1 93 ? 7.238 -6.882 9.860 1.00 80.81 93 PRO A CA 1
ATOM 748 C C . PRO A 1 93 ? 8.083 -6.071 10.841 1.00 80.81 93 PRO A C 1
ATOM 750 O O . PRO A 1 93 ? 9.326 -6.087 10.702 1.00 80.81 93 PRO A O 1
#

Radius of gyration: 11.75 Å; chains: 1; bounding box: 27×30×26 Å

Secondary structure (DSSP, 8-state):
-HHHHHHT-HHHHHHHHHTT--TT---GGG--HHHHHHTT--TT-HHHHHHHHHHHHHHHHTT--TT--BTTB-HHHHHHTTT-HHHHHHH--

Sequence (93 aa):
MHEAAYWRQPETLQFFIDQGIDSNAKGFYNITPLHWVVYPMKENDIERNQKSVECIEILLQNGAKKSNKVNGKTAADWATERNLSDVVKM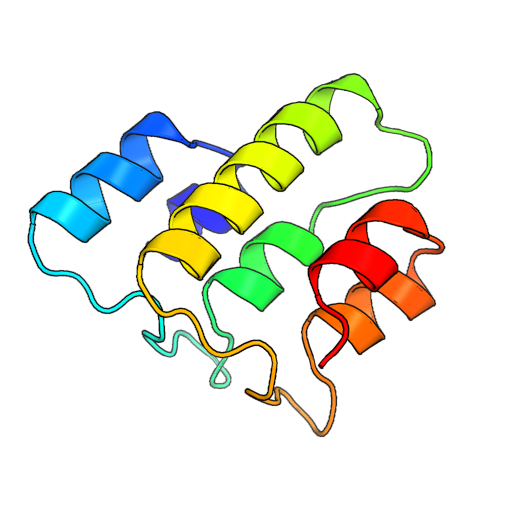LAP

pLDDT: mean 96.78, std 2.66, range [80.81, 98.75]

Foldseek 3Di:
DLVCLLQLPLVVLLVCVVVVNQLCDQDPQRDGSLLSLLVNDAPPPVPSVVSSVSSLVSSVVRPHQLPDDRVNDGSLNSCVVRVVVVSNVSSPD